Protein AF-A0A3D5ZMF3-F1 (afdb_monomer_lite)

Structure (mmCIF, N/CA/C/O backbone):
data_AF-A0A3D5ZMF3-F1
#
_entry.id   AF-A0A3D5ZMF3-F1
#
loop_
_atom_site.group_PDB
_atom_site.id
_atom_site.type_symbol
_atom_site.label_atom_id
_atom_site.label_alt_id
_atom_site.label_comp_id
_atom_site.label_asym_id
_atom_site.label_entity_id
_atom_site.label_seq_id
_atom_site.pdbx_PDB_ins_code
_atom_site.Cartn_x
_atom_site.Cartn_y
_atom_site.Cartn_z
_atom_site.occupancy
_atom_site.B_iso_or_equiv
_atom_site.auth_seq_id
_atom_site.auth_comp_id
_atom_site.auth_asym_id
_atom_site.auth_atom_id
_atom_site.pdbx_PDB_model_num
ATOM 1 N N . MET A 1 1 ? -15.447 9.129 11.463 1.00 91.69 1 MET A N 1
ATOM 2 C CA . MET A 1 1 ? -14.992 8.569 12.740 1.00 91.69 1 MET A CA 1
ATOM 3 C C . MET A 1 1 ? -13.721 9.268 13.201 1.00 91.69 1 MET A C 1
ATOM 5 O O . MET A 1 1 ? -12.751 9.327 12.450 1.00 91.69 1 MET A O 1
ATOM 9 N N . ASN A 1 2 ? -13.718 9.812 14.420 1.00 95.44 2 ASN A N 1
ATOM 10 C CA . ASN A 1 2 ? -12.500 10.385 15.004 1.00 95.44 2 ASN A CA 1
ATOM 11 C C . ASN A 1 2 ? -11.519 9.280 15.444 1.00 95.44 2 ASN A C 1
ATOM 13 O O . ASN A 1 2 ? -11.872 8.102 15.498 1.00 95.44 2 ASN A O 1
ATOM 17 N N . TYR A 1 3 ? -10.279 9.655 15.761 1.00 97.19 3 TYR A N 1
ATOM 18 C CA . TYR A 1 3 ? -9.237 8.680 16.088 1.00 97.19 3 TYR A CA 1
ATOM 19 C C . TYR A 1 3 ? -9.556 7.823 17.329 1.00 97.19 3 TYR A C 1
ATOM 21 O O . TYR A 1 3 ? -9.365 6.609 17.312 1.00 97.19 3 TYR A O 1
ATOM 29 N N . ASN A 1 4 ? -10.131 8.417 18.377 1.00 96.81 4 ASN A N 1
ATOM 30 C CA . ASN A 1 4 ? -10.480 7.690 19.603 1.00 96.81 4 ASN A CA 1
ATOM 31 C C . ASN A 1 4 ? -11.579 6.642 19.360 1.00 96.81 4 ASN A C 1
ATOM 33 O O . ASN A 1 4 ? -11.532 5.542 19.912 1.00 96.81 4 ASN A O 1
ATOM 37 N N . GLU A 1 5 ? -12.565 6.967 18.522 1.00 97.06 5 GLU A N 1
ATOM 38 C CA . GLU A 1 5 ? -13.602 6.024 18.093 1.00 97.06 5 GLU A CA 1
ATOM 39 C C . GLU A 1 5 ? -13.005 4.860 17.294 1.00 97.06 5 GLU A C 1
ATOM 41 O O . GLU A 1 5 ? -13.377 3.708 17.526 1.00 97.06 5 GLU A O 1
ATOM 46 N N . LEU A 1 6 ? -12.048 5.144 16.401 1.00 97.75 6 LEU A N 1
ATOM 47 C CA . LEU A 1 6 ? -11.345 4.119 15.633 1.00 97.75 6 LEU A CA 1
ATOM 48 C C . LEU A 1 6 ? -10.585 3.155 16.550 1.00 97.75 6 LEU A C 1
ATOM 50 O O . LEU A 1 6 ? -10.750 1.941 16.436 1.00 97.75 6 LEU A O 1
ATOM 54 N N . VAL A 1 7 ? -9.776 3.689 17.466 1.00 97.50 7 VAL A N 1
ATOM 55 C CA . VAL A 1 7 ? -8.989 2.903 18.427 1.00 97.50 7 VAL A CA 1
ATOM 56 C C . VAL A 1 7 ? -9.896 2.017 19.276 1.00 97.50 7 VAL A C 1
ATOM 58 O O . VAL A 1 7 ? -9.630 0.825 19.431 1.00 97.50 7 VAL A O 1
ATOM 61 N N . LYS A 1 8 ? -11.021 2.555 19.762 1.00 97.44 8 LYS A N 1
ATOM 62 C CA . LYS A 1 8 ? -12.010 1.769 20.508 1.00 97.44 8 LYS A CA 1
ATOM 63 C C . LYS A 1 8 ? -12.556 0.605 19.676 1.00 97.44 8 LYS A C 1
ATOM 65 O O . LYS A 1 8 ? -12.593 -0.525 20.159 1.00 97.44 8 LYS A O 1
ATOM 70 N N . LEU A 1 9 ? -12.932 0.859 18.423 1.00 97.12 9 LEU A N 1
ATOM 71 C CA . LEU A 1 9 ? -13.457 -0.171 17.528 1.00 97.12 9 LEU A CA 1
ATOM 72 C C . LEU A 1 9 ? -12.413 -1.254 17.213 1.00 97.12 9 LEU A C 1
ATOM 74 O O . LEU A 1 9 ? -12.750 -2.436 17.132 1.00 97.12 9 LEU A O 1
ATOM 78 N N . LEU A 1 10 ? -11.144 -0.873 17.053 1.00 97.38 10 LEU A N 1
ATOM 79 C CA . LEU A 1 10 ? -10.044 -1.821 16.872 1.00 97.38 10 LEU A CA 1
ATOM 80 C C . LEU A 1 10 ? -9.840 -2.685 18.122 1.00 97.38 10 LEU A C 1
ATOM 82 O O . LEU A 1 10 ? -9.748 -3.906 17.997 1.00 97.38 10 LEU A O 1
ATOM 86 N N . HIS A 1 11 ? -9.863 -2.093 19.318 1.00 96.56 11 HIS A N 1
ATOM 87 C CA . HIS A 1 11 ? -9.777 -2.840 20.575 1.00 96.56 11 HIS A CA 1
ATOM 88 C C . HIS A 1 11 ? -10.914 -3.853 20.742 1.00 96.56 11 HIS A C 1
ATOM 90 O O . HIS A 1 11 ? -10.654 -5.001 21.100 1.00 96.56 11 HIS A O 1
ATOM 96 N N . GLU A 1 12 ? -12.155 -3.480 20.423 1.00 97.25 12 GLU A N 1
ATOM 97 C CA . GLU A 1 12 ? -13.318 -4.384 20.474 1.00 97.25 12 GLU A CA 1
ATOM 98 C C . GLU A 1 12 ? -13.189 -5.590 19.528 1.00 97.25 12 GLU A C 1
ATOM 100 O O . GLU A 1 12 ? -13.840 -6.614 19.729 1.00 97.25 12 GLU A O 1
ATOM 105 N N . ASN A 1 13 ? -12.340 -5.484 18.503 1.00 97.12 13 ASN A N 1
ATOM 106 C CA . ASN A 1 13 ? -12.089 -6.532 17.517 1.00 97.12 13 ASN A CA 1
ATOM 107 C C . ASN A 1 13 ? -10.686 -7.156 17.641 1.00 97.12 13 ASN A C 1
ATOM 109 O O . ASN A 1 13 ? -10.252 -7.872 16.731 1.00 97.12 13 ASN A O 1
ATOM 113 N N . SER A 1 14 ? -9.973 -6.875 18.735 1.00 96.75 14 SER A N 1
ATOM 114 C CA . SER A 1 14 ? -8.626 -7.389 18.980 1.00 96.75 14 SER A CA 1
ATOM 115 C C . SER A 1 14 ? -8.641 -8.827 19.503 1.00 96.75 14 SER A C 1
ATOM 117 O O . SER A 1 14 ? -9.544 -9.251 20.222 1.00 96.75 14 SER A O 1
ATOM 119 N N . ASP A 1 15 ? -7.621 -9.596 19.130 1.00 97.19 15 ASP A N 1
ATOM 120 C CA . ASP A 1 15 ? -7.379 -10.954 19.616 1.00 97.19 15 ASP A CA 1
ATOM 121 C C . ASP A 1 15 ? -5.920 -11.044 20.075 1.00 97.19 15 ASP A C 1
ATOM 123 O O . ASP A 1 15 ? -4.999 -10.914 19.273 1.00 97.19 15 ASP A O 1
ATOM 127 N N . GLU A 1 16 ? -5.697 -11.272 21.370 1.00 96.12 16 GLU A N 1
ATOM 128 C CA . GLU A 1 16 ? -4.362 -11.281 21.982 1.00 96.12 16 GLU A CA 1
ATOM 129 C C . GLU A 1 16 ? -3.457 -12.403 21.438 1.00 96.12 16 GLU A C 1
ATOM 131 O O . GLU A 1 16 ? -2.245 -12.231 21.275 1.00 96.12 16 GLU A O 1
ATOM 136 N N . LYS A 1 17 ? -4.033 -13.570 21.120 1.00 96.44 17 LYS A N 1
ATOM 137 C CA . LYS A 1 17 ? -3.278 -14.687 20.536 1.00 96.44 17 LYS A CA 1
ATOM 138 C C . LYS A 1 17 ? -2.854 -14.339 19.115 1.00 96.44 17 LYS A C 1
ATOM 140 O O . LYS A 1 17 ? -1.712 -14.605 18.739 1.00 96.44 17 LYS A O 1
ATOM 145 N N . TYR A 1 18 ? -3.759 -13.745 18.341 1.00 96.19 18 TYR A N 1
ATOM 146 C CA . TYR A 1 18 ? -3.449 -13.262 17.002 1.00 96.19 18 TYR A CA 1
ATOM 147 C C . TYR A 1 18 ? -2.473 -12.083 17.036 1.00 96.19 18 TYR A C 1
ATOM 149 O O . TYR A 1 18 ? -1.583 -12.043 16.198 1.00 96.19 18 TYR A O 1
ATOM 157 N N . ASN A 1 19 ? -2.566 -11.186 18.022 1.00 95.94 19 ASN A N 1
ATOM 158 C CA . ASN A 1 19 ? -1.623 -10.090 18.228 1.00 95.94 19 ASN A CA 1
ATOM 159 C C . ASN A 1 19 ? -0.190 -10.624 18.341 1.00 95.94 19 ASN A C 1
ATOM 161 O O . ASN A 1 19 ? 0.652 -10.290 17.513 1.00 95.94 19 ASN A O 1
ATOM 165 N N . ARG A 1 20 ? 0.070 -11.544 19.285 1.00 95.88 20 ARG A N 1
ATOM 166 C CA . ARG A 1 20 ? 1.406 -12.147 19.455 1.00 95.88 20 ARG A CA 1
ATOM 167 C C . ARG A 1 20 ? 1.929 -12.799 18.177 1.00 95.88 20 ARG A C 1
ATOM 169 O O . ARG A 1 20 ? 3.098 -12.645 17.839 1.00 95.88 20 ARG A O 1
ATOM 176 N N . PHE A 1 21 ? 1.062 -13.528 17.477 1.00 95.38 21 PHE A N 1
ATOM 177 C CA . PHE A 1 21 ? 1.400 -14.151 16.199 1.00 95.38 21 PHE A CA 1
ATOM 178 C C . PHE A 1 21 ? 1.750 -13.106 15.129 1.00 95.38 21 PHE A C 1
ATOM 180 O O . PHE A 1 21 ? 2.773 -13.227 14.460 1.00 95.38 21 PHE A O 1
ATOM 187 N N . ASN A 1 22 ? 0.929 -12.065 14.992 1.00 94.31 22 ASN A N 1
ATOM 188 C CA . ASN A 1 22 ? 1.103 -11.016 13.997 1.00 94.31 22 ASN A CA 1
ATOM 189 C C . ASN A 1 22 ? 2.356 -10.177 14.278 1.00 94.31 22 ASN A C 1
ATOM 191 O O . ASN A 1 22 ? 3.151 -9.959 13.370 1.00 94.31 22 ASN A O 1
ATOM 195 N N . ALA A 1 23 ? 2.585 -9.781 15.533 1.00 94.62 23 ALA A N 1
ATOM 196 C CA . ALA A 1 23 ? 3.778 -9.050 15.952 1.00 94.62 23 ALA A CA 1
ATOM 197 C C . ALA A 1 23 ? 5.068 -9.812 15.602 1.00 94.62 23 ALA A C 1
ATOM 199 O O . ALA A 1 23 ? 6.006 -9.222 15.069 1.00 94.62 23 ALA A O 1
ATOM 200 N N . ALA A 1 24 ? 5.087 -11.132 15.827 1.00 94.62 24 ALA A N 1
ATOM 201 C CA . ALA A 1 24 ? 6.240 -11.974 15.516 1.00 94.62 24 ALA A CA 1
ATOM 202 C C . ALA A 1 24 ? 6.529 -12.084 14.006 1.00 94.62 24 ALA A C 1
ATOM 204 O O . ALA A 1 24 ? 7.691 -12.147 13.616 1.00 94.62 24 ALA A O 1
ATOM 205 N N . ILE A 1 25 ? 5.496 -12.109 13.154 1.00 93.38 25 ILE A N 1
ATOM 206 C CA . ILE A 1 25 ? 5.662 -12.243 11.694 1.00 93.38 25 ILE A CA 1
ATOM 207 C C . ILE A 1 25 ? 5.956 -10.893 11.040 1.00 93.38 25 ILE A C 1
ATOM 209 O O . ILE A 1 25 ? 6.818 -10.801 10.168 1.00 93.38 25 ILE A O 1
ATOM 213 N N . VAL A 1 26 ? 5.242 -9.837 11.433 1.00 93.69 26 VAL A N 1
ATOM 214 C CA . VAL A 1 26 ? 5.432 -8.508 10.840 1.00 93.69 26 VAL A CA 1
ATOM 215 C C . VAL A 1 26 ? 6.795 -7.938 11.224 1.00 93.69 26 VAL A C 1
ATOM 217 O O . VAL A 1 26 ? 7.427 -7.307 10.379 1.00 93.69 26 VAL A O 1
ATOM 220 N N . ASN A 1 27 ? 7.259 -8.210 12.451 1.00 90.25 27 ASN A N 1
ATOM 221 C CA . ASN A 1 27 ? 8.568 -7.800 12.961 1.00 90.25 27 ASN A CA 1
ATOM 222 C C . ASN A 1 27 ? 8.848 -6.303 12.715 1.00 90.25 27 ASN A C 1
ATOM 224 O O . ASN A 1 27 ? 9.836 -5.925 12.086 1.00 90.25 27 ASN A O 1
ATOM 228 N N . SER A 1 28 ? 7.919 -5.456 13.165 1.00 91.81 28 SER A N 1
ATOM 229 C CA . SER A 1 28 ? 7.975 -3.997 13.042 1.00 91.81 28 SER A CA 1
ATOM 230 C C . SER A 1 28 ? 8.024 -3.346 14.424 1.00 91.81 28 SER A C 1
ATOM 232 O O . SER A 1 28 ? 7.525 -3.906 15.399 1.00 91.81 28 SER A O 1
ATOM 234 N N . SER A 1 29 ? 8.609 -2.150 14.494 1.00 91.81 29 SER A N 1
ATOM 235 C CA . SER A 1 29 ? 8.551 -1.245 15.649 1.00 91.81 29 SER A CA 1
ATOM 236 C C . SER A 1 29 ? 7.135 -0.742 15.941 1.00 91.81 29 SER A C 1
ATOM 238 O O . SER A 1 29 ? 6.842 -0.394 17.083 1.00 91.81 29 SER A O 1
ATOM 240 N N . VAL A 1 30 ? 6.263 -0.712 14.930 1.00 94.50 30 VAL A N 1
ATOM 241 C CA . VAL A 1 30 ? 4.870 -0.281 15.065 1.00 94.50 30 VAL A CA 1
ATOM 242 C C . VAL A 1 30 ? 4.071 -1.371 15.789 1.00 94.50 30 VAL A C 1
ATOM 244 O O . VAL A 1 30 ? 4.004 -2.506 15.299 1.00 94.50 30 VAL A O 1
ATOM 247 N N . PRO A 1 31 ? 3.436 -1.077 16.937 1.00 94.81 31 PRO A N 1
ATOM 248 C CA . PRO A 1 31 ? 2.697 -2.086 17.679 1.00 94.81 31 PRO A CA 1
ATOM 249 C C . PRO A 1 31 ? 1.412 -2.472 16.936 1.00 94.81 31 PRO A C 1
ATOM 251 O O . PRO A 1 31 ? 0.753 -1.654 16.298 1.00 94.81 31 PRO A O 1
ATOM 254 N N . THR A 1 32 ? 1.017 -3.737 17.038 1.00 95.62 32 THR A N 1
ATOM 255 C CA . THR A 1 32 ? -0.257 -4.243 16.502 1.00 95.62 32 THR A CA 1
ATOM 256 C C . THR A 1 32 ? -1.251 -4.449 17.642 1.00 95.62 32 THR A C 1
ATOM 258 O O . THR A 1 32 ? -0.878 -4.835 18.751 1.00 95.62 32 THR A O 1
ATOM 261 N N . MET A 1 33 ? -2.532 -4.192 17.382 1.00 95.62 33 MET A N 1
ATOM 262 C CA . MET A 1 33 ? -3.617 -4.552 18.301 1.00 95.62 33 MET A CA 1
ATOM 263 C C . MET A 1 33 ? -4.049 -6.012 18.141 1.00 95.62 33 MET A C 1
ATOM 265 O O . MET A 1 33 ? -4.665 -6.577 19.040 1.00 95.62 33 MET A O 1
ATOM 269 N N . GLY A 1 34 ? -3.716 -6.647 17.016 1.00 96.31 34 GLY A N 1
ATOM 270 C CA . GLY A 1 34 ? -4.146 -8.001 16.699 1.00 96.31 34 GLY A CA 1
ATOM 271 C C . GLY A 1 34 ? -5.550 -8.042 16.112 1.00 96.31 34 GLY A C 1
ATOM 272 O O . GLY A 1 34 ? -6.333 -8.928 16.456 1.00 96.31 34 GLY A O 1
ATOM 273 N N . VAL A 1 35 ? -5.873 -7.117 15.206 1.00 97.56 35 VAL A N 1
ATOM 274 C CA . VAL A 1 35 ? -7.123 -7.175 14.436 1.00 97.56 35 VAL A CA 1
ATOM 275 C C . VAL A 1 35 ? -6.851 -7.839 13.091 1.00 97.56 35 VAL A C 1
ATOM 277 O O . VAL A 1 35 ? -5.924 -7.487 12.364 1.00 97.56 35 VAL A O 1
ATOM 280 N N . ARG A 1 36 ? -7.673 -8.821 12.719 1.00 96.25 36 ARG A N 1
ATOM 281 C CA . ARG A 1 36 ? -7.497 -9.529 11.443 1.00 96.25 36 ARG A CA 1
ATOM 282 C C . ARG A 1 36 ? -7.822 -8.623 10.257 1.00 96.25 36 ARG A C 1
ATOM 284 O O . ARG A 1 36 ? -8.812 -7.889 10.274 1.00 96.25 36 ARG A O 1
ATOM 291 N N . LEU A 1 37 ? -7.056 -8.766 9.175 1.00 95.31 37 LEU A N 1
ATOM 292 C CA . LEU A 1 37 ? -7.174 -7.941 7.967 1.00 95.31 37 LEU A CA 1
ATOM 293 C C . LEU A 1 37 ? -8.604 -7.830 7.385 1.00 95.31 37 LEU A C 1
ATOM 295 O O . LEU A 1 37 ? -8.972 -6.733 6.968 1.00 95.31 37 LEU A O 1
ATOM 299 N N . PRO A 1 38 ? -9.460 -8.878 7.364 1.00 96.75 38 PRO A N 1
ATOM 300 C CA . PRO A 1 38 ? -10.847 -8.731 6.911 1.00 96.75 38 PRO A CA 1
ATOM 301 C C . PRO A 1 38 ? -11.651 -7.710 7.727 1.00 96.75 38 PRO A C 1
ATOM 303 O O . PRO A 1 38 ? -12.429 -6.943 7.159 1.00 96.75 38 PRO A O 1
ATOM 306 N N . THR A 1 39 ? -11.436 -7.665 9.043 1.00 97.75 39 THR A N 1
ATOM 307 C CA . THR A 1 39 ? -12.072 -6.688 9.932 1.00 97.75 39 THR A CA 1
ATOM 308 C C . THR A 1 39 ? -11.488 -5.298 9.714 1.00 97.75 39 THR A C 1
ATOM 310 O O . THR A 1 39 ? -12.253 -4.352 9.556 1.00 97.75 39 THR A O 1
ATOM 313 N N . VAL A 1 40 ? -10.164 -5.176 9.578 1.00 97.69 40 VAL A N 1
ATOM 314 C CA . VAL A 1 40 ? -9.494 -3.910 9.219 1.00 97.69 40 VAL A CA 1
ATOM 315 C C . VAL A 1 40 ? -10.077 -3.336 7.919 1.00 97.69 40 VAL A C 1
ATOM 317 O O . VAL A 1 40 ? -10.500 -2.184 7.878 1.00 97.69 40 VAL A O 1
ATOM 320 N N . ARG A 1 41 ? -10.226 -4.160 6.871 1.00 97.12 41 ARG A N 1
ATOM 321 C CA . ARG A 1 41 ? -10.864 -3.761 5.602 1.00 97.12 41 ARG A CA 1
ATOM 322 C C . ARG A 1 41 ? -12.332 -3.373 5.769 1.00 97.12 41 ARG A C 1
ATOM 324 O O . ARG A 1 41 ? -12.814 -2.515 5.034 1.00 97.12 41 ARG A O 1
ATOM 331 N N . LYS A 1 42 ? -13.065 -4.016 6.683 1.00 97.62 42 LYS A N 1
ATOM 332 C CA . LYS A 1 42 ? -14.457 -3.657 6.988 1.00 97.62 42 LYS A CA 1
ATOM 333 C C . LYS A 1 42 ? -14.531 -2.277 7.643 1.00 97.62 42 LYS A C 1
ATOM 335 O O . LYS A 1 42 ? -15.362 -1.482 7.222 1.00 97.62 42 LYS A O 1
ATOM 340 N N . ILE A 1 43 ? -13.656 -1.997 8.607 1.00 97.69 43 ILE A N 1
ATOM 341 C CA . ILE A 1 43 ? -13.575 -0.707 9.306 1.00 97.69 43 ILE A CA 1
ATOM 342 C C . ILE A 1 43 ? -13.137 0.404 8.344 1.00 97.69 43 ILE A C 1
ATOM 344 O O . ILE A 1 43 ? -13.751 1.464 8.311 1.00 97.69 43 ILE A O 1
ATOM 348 N N . ALA A 1 44 ? -12.147 0.149 7.484 1.00 97.19 44 ALA A N 1
ATOM 349 C CA . ALA A 1 44 ? -11.673 1.130 6.507 1.00 97.19 44 ALA A CA 1
ATOM 350 C C . ALA A 1 44 ? -12.782 1.641 5.565 1.00 97.19 44 ALA A C 1
ATOM 352 O O . ALA A 1 44 ? -12.732 2.776 5.109 1.00 97.19 44 ALA A O 1
ATOM 353 N N . LYS A 1 45 ? -13.824 0.840 5.294 1.00 96.31 45 LYS A N 1
ATOM 354 C CA . LYS A 1 45 ? -14.966 1.266 4.461 1.00 96.31 45 LYS A CA 1
ATOM 355 C C . LYS A 1 45 ? -15.838 2.346 5.107 1.00 96.31 45 LYS A C 1
ATOM 357 O O . LYS A 1 45 ? -16.597 2.986 4.387 1.00 96.31 45 LYS A O 1
ATOM 362 N N . SER A 1 46 ? -15.781 2.513 6.429 1.00 96.50 46 SER A N 1
ATOM 363 C CA . SER A 1 46 ? -16.520 3.550 7.162 1.00 96.50 46 SER A CA 1
ATOM 364 C C . SER A 1 46 ? -15.678 4.788 7.486 1.00 96.50 46 SER A C 1
ATOM 366 O O . SER A 1 46 ? -16.142 5.642 8.233 1.00 96.50 46 SER A O 1
ATOM 368 N N . VAL A 1 47 ? -14.454 4.874 6.960 1.00 97.75 47 VAL A N 1
ATOM 369 C CA . VAL A 1 47 ? -13.518 5.985 7.177 1.00 97.75 47 VAL A CA 1
ATOM 370 C C . VAL A 1 47 ? -13.431 6.822 5.902 1.00 97.75 47 VAL A C 1
ATOM 372 O O . VAL A 1 47 ? -13.306 6.278 4.802 1.00 97.75 47 VAL A O 1
ATOM 375 N N . THR A 1 48 ? -13.509 8.146 6.033 1.00 97.56 48 THR A N 1
ATOM 376 C CA . THR A 1 48 ? -13.317 9.066 4.899 1.00 97.56 48 THR A CA 1
ATOM 377 C C . THR A 1 48 ? -11.831 9.341 4.645 1.00 97.56 48 THR A C 1
ATOM 379 O O . THR A 1 48 ? -10.981 9.072 5.490 1.00 97.56 48 THR A O 1
ATOM 382 N N . VAL A 1 49 ? -11.492 9.898 3.477 1.00 97.44 49 VAL A N 1
ATOM 383 C CA . VAL A 1 49 ? -10.102 10.288 3.172 1.00 97.44 49 VAL A CA 1
ATOM 384 C C . VAL A 1 49 ? -9.586 11.325 4.174 1.00 97.44 49 VAL A C 1
ATOM 386 O O . VAL A 1 49 ? -8.487 11.158 4.691 1.00 97.44 49 VAL A O 1
ATOM 389 N N . ASP A 1 50 ? -10.388 12.340 4.502 1.00 97.25 50 ASP A N 1
ATOM 390 C CA . ASP A 1 50 ? -9.997 13.393 5.451 1.00 97.25 50 ASP A CA 1
ATOM 391 C C . ASP A 1 50 ? -9.757 12.838 6.858 1.00 97.25 50 ASP A C 1
ATOM 393 O O . ASP A 1 50 ? -8.798 13.212 7.529 1.00 97.25 50 ASP A O 1
ATOM 397 N N . GLU A 1 51 ? -10.596 11.894 7.290 1.00 97.81 51 GLU A N 1
ATOM 398 C CA . GLU A 1 51 ? -10.421 11.205 8.568 1.00 97.81 51 GLU A CA 1
ATOM 399 C C . GLU A 1 51 ? -9.140 10.375 8.573 1.00 97.81 51 GLU A C 1
ATOM 401 O O . GLU A 1 51 ? -8.335 10.513 9.491 1.00 97.81 51 GLU A O 1
ATOM 406 N N . ALA A 1 52 ? -8.902 9.584 7.524 1.00 97.62 52 ALA A N 1
ATOM 407 C CA . ALA A 1 52 ? -7.681 8.797 7.388 1.00 97.62 52 ALA A CA 1
ATOM 408 C C . ALA A 1 52 ? -6.417 9.670 7.425 1.00 97.62 52 ALA A C 1
ATOM 410 O O . ALA A 1 52 ? -5.445 9.312 8.081 1.00 97.62 52 ALA A O 1
ATOM 411 N N . LEU A 1 53 ? -6.435 10.833 6.768 1.00 97.06 53 LEU A N 1
ATOM 412 C CA . LEU A 1 53 ? -5.309 11.774 6.764 1.00 97.06 53 LEU A CA 1
ATOM 413 C C . LEU A 1 53 ? -5.078 12.459 8.119 1.00 97.06 53 LEU A C 1
ATOM 415 O O . LEU A 1 53 ? -3.998 13.002 8.341 1.00 97.06 53 LEU A O 1
ATOM 419 N N . SER A 1 54 ? -6.075 12.450 9.007 1.00 97.19 54 SER A N 1
ATOM 420 C CA . SER A 1 54 ? -5.967 13.004 10.362 1.00 97.19 54 SER A CA 1
ATOM 421 C C . SER A 1 54 ? -5.396 12.020 11.386 1.00 97.19 54 SER A C 1
ATOM 423 O O . SER A 1 54 ? -5.034 12.435 12.487 1.00 97.19 54 SER A O 1
ATOM 425 N N . TYR A 1 55 ? -5.339 10.726 11.058 1.00 97.75 55 TYR A N 1
ATOM 426 C CA . TYR A 1 55 ? -4.864 9.707 11.986 1.00 97.75 55 TYR A CA 1
ATOM 427 C C . TYR A 1 55 ? -3.337 9.741 12.121 1.00 97.75 55 TYR A C 1
ATOM 429 O O . TYR A 1 55 ? -2.635 9.965 11.131 1.00 97.75 55 TYR A O 1
ATOM 437 N N . PRO A 1 56 ? -2.807 9.517 13.335 1.00 96.50 56 PRO A N 1
ATOM 438 C CA . PRO A 1 56 ? -1.373 9.451 13.547 1.00 96.50 56 PRO A CA 1
ATOM 439 C C . PRO A 1 56 ? -0.794 8.215 12.854 1.00 96.50 56 PRO A C 1
ATOM 441 O O . PRO A 1 56 ? -1.376 7.129 12.888 1.00 96.50 56 PRO A O 1
ATOM 444 N N . VAL A 1 57 ? 0.366 8.397 12.230 1.00 94.75 57 VAL A N 1
ATOM 445 C CA . VAL A 1 57 ? 1.139 7.301 11.639 1.00 94.75 57 VAL A CA 1
ATOM 446 C C . VAL A 1 57 ? 1.926 6.577 12.725 1.00 94.75 57 VAL A C 1
ATOM 448 O O . VAL A 1 57 ? 2.324 7.195 13.713 1.00 94.75 57 VAL A O 1
ATOM 451 N N . HIS A 1 58 ? 2.164 5.280 12.539 1.00 95.94 58 HIS A N 1
ATOM 452 C CA . HIS A 1 58 ? 3.035 4.449 13.386 1.00 95.94 58 HIS A CA 1
ATOM 453 C C . HIS A 1 58 ? 2.579 4.238 14.832 1.00 95.94 58 HIS A C 1
ATOM 455 O O . HIS A 1 58 ? 3.292 3.605 15.610 1.00 95.94 58 HIS A O 1
ATOM 461 N N . GLU A 1 59 ? 1.388 4.704 15.209 1.00 95.19 59 GLU A N 1
ATOM 462 C CA . GLU A 1 59 ? 0.827 4.385 16.524 1.00 95.19 59 GLU A CA 1
ATOM 463 C C . GLU A 1 59 ? 0.323 2.948 16.584 1.00 95.19 59 GLU A C 1
ATOM 465 O O . GLU A 1 59 ? 0.554 2.266 17.577 1.00 95.19 59 GLU A O 1
ATOM 470 N N . HIS A 1 60 ? -0.331 2.475 15.521 1.00 96.38 60 HIS A N 1
ATOM 471 C CA . HIS A 1 60 ? -0.812 1.103 15.423 1.00 96.38 60 HIS A CA 1
ATOM 472 C C . HIS A 1 60 ? -0.769 0.594 13.986 1.00 96.38 60 HIS A C 1
ATOM 474 O O . HIS A 1 60 ? -1.217 1.272 13.060 1.00 96.38 60 HIS A O 1
ATOM 480 N N . LEU A 1 61 ? -0.330 -0.653 13.810 1.00 96.69 61 LEU A N 1
ATOM 481 C CA . LEU A 1 61 ? -0.209 -1.294 12.499 1.00 96.69 61 LEU A CA 1
ATOM 482 C C . LEU A 1 61 ? -1.545 -1.288 11.740 1.00 96.69 61 LEU A C 1
ATOM 484 O O . LEU A 1 61 ? -1.601 -1.068 10.532 1.00 96.69 61 LEU A O 1
ATOM 488 N N . GLU A 1 62 ? -2.639 -1.531 12.460 1.00 97.75 62 GLU A N 1
ATOM 489 C CA . GLU A 1 62 ? -3.994 -1.516 11.925 1.00 97.75 62 GLU A CA 1
ATOM 490 C C . GLU A 1 62 ? -4.427 -0.126 11.439 1.00 97.75 62 GLU A C 1
ATOM 492 O O . GLU A 1 62 ? -5.168 -0.041 10.461 1.00 97.75 62 GLU A O 1
ATOM 497 N N . VAL A 1 63 ? -3.974 0.947 12.094 1.00 97.75 63 VAL A N 1
ATOM 498 C CA . VAL A 1 63 ? -4.288 2.330 11.704 1.00 97.75 63 VAL A CA 1
ATOM 499 C C . VAL A 1 63 ? -3.562 2.665 10.407 1.00 97.75 63 VAL A C 1
ATOM 501 O O . VAL A 1 63 ? -4.217 3.062 9.444 1.00 97.75 63 VAL A O 1
ATOM 504 N N . ASP A 1 64 ? -2.258 2.385 10.324 1.00 97.69 64 ASP A N 1
ATOM 505 C CA . ASP A 1 64 ? -1.469 2.568 9.098 1.00 97.69 64 ASP A CA 1
ATOM 506 C C . ASP A 1 64 ? -2.066 1.774 7.923 1.00 97.69 64 ASP A C 1
ATOM 508 O O . ASP A 1 64 ? -2.198 2.277 6.801 1.00 97.69 64 ASP A O 1
ATOM 512 N N . ALA A 1 65 ? -2.497 0.534 8.185 1.00 97.69 65 ALA A N 1
ATOM 513 C CA . ALA A 1 65 ? -3.183 -0.288 7.197 1.00 97.69 65 ALA A CA 1
ATOM 514 C C . ALA A 1 65 ? -4.519 0.335 6.757 1.00 97.69 65 ALA A C 1
ATOM 516 O O . ALA A 1 65 ? -4.806 0.360 5.562 1.00 97.69 65 ALA A O 1
ATOM 517 N N . ILE A 1 66 ? -5.331 0.864 7.680 1.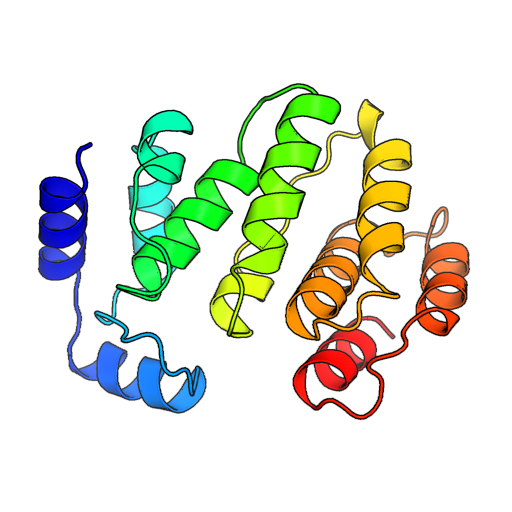00 98.06 66 ILE A N 1
ATOM 518 C CA . ILE A 1 66 ? -6.594 1.546 7.351 1.00 98.06 66 ILE A CA 1
ATOM 519 C C . ILE A 1 66 ? -6.344 2.766 6.473 1.00 98.06 66 ILE A C 1
ATOM 521 O O . ILE A 1 66 ? -7.020 2.900 5.453 1.00 98.06 66 ILE A O 1
ATOM 525 N N . VAL A 1 67 ? -5.371 3.612 6.825 1.00 98.00 67 VAL A N 1
ATOM 526 C CA . VAL A 1 67 ? -5.012 4.791 6.026 1.00 98.00 67 VAL A CA 1
ATOM 527 C C . VAL A 1 67 ? -4.671 4.365 4.601 1.00 98.00 67 VAL A C 1
ATOM 529 O O . VAL A 1 67 ? -5.282 4.849 3.647 1.00 98.00 67 VAL A O 1
ATOM 532 N N . GLY A 1 68 ? -3.790 3.377 4.442 1.00 97.50 68 GLY A N 1
ATOM 533 C CA . GLY A 1 68 ? -3.436 2.857 3.125 1.00 97.50 68 GLY A CA 1
ATOM 534 C C . GLY A 1 68 ? -4.622 2.283 2.346 1.00 97.50 68 GLY A C 1
ATOM 535 O O . GLY A 1 68 ? -4.743 2.550 1.147 1.00 97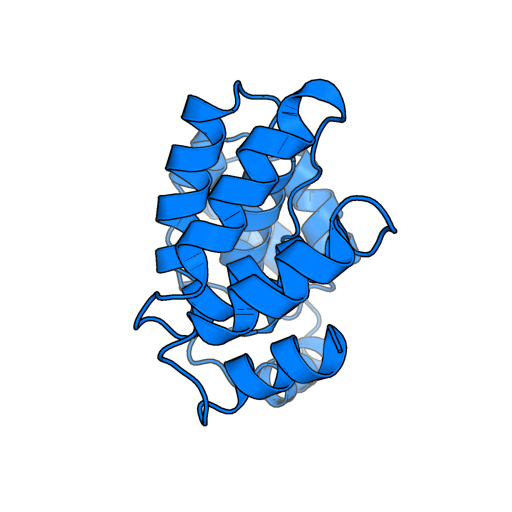.50 68 GLY A O 1
ATOM 536 N N . ILE A 1 69 ? -5.538 1.555 2.999 1.00 97.50 69 ILE A N 1
ATOM 537 C CA . ILE A 1 69 ? -6.722 0.967 2.349 1.00 97.50 69 ILE A CA 1
ATOM 538 C C . ILE A 1 69 ? -7.648 2.081 1.853 1.00 97.50 69 ILE A C 1
ATOM 540 O O . ILE A 1 69 ? -8.145 2.017 0.722 1.00 97.50 69 ILE A O 1
ATOM 544 N N . VAL A 1 70 ? -7.886 3.100 2.683 1.00 97.62 70 VAL A N 1
ATOM 545 C CA . VAL A 1 70 ? -8.734 4.249 2.345 1.00 97.62 70 VAL A CA 1
ATOM 546 C C . VAL A 1 70 ? -8.144 4.995 1.152 1.00 97.62 70 VAL A C 1
ATOM 548 O O . VAL A 1 70 ? -8.830 5.166 0.143 1.00 97.62 70 VAL A O 1
ATOM 551 N N . LEU A 1 71 ? -6.857 5.349 1.198 1.00 97.56 71 LEU A N 1
ATOM 552 C CA . LEU A 1 71 ? -6.195 6.078 0.112 1.00 97.56 71 LEU A CA 1
ATOM 553 C 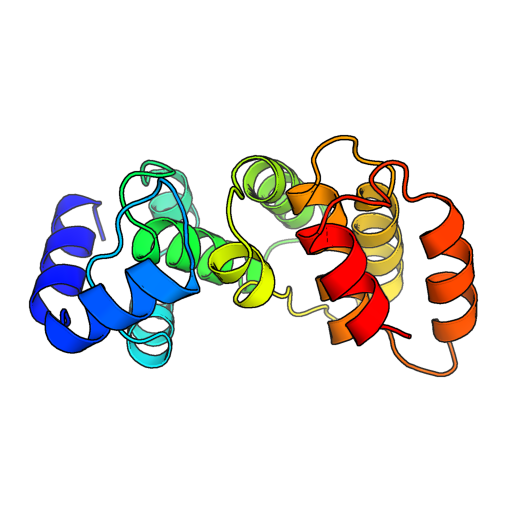C . LEU A 1 71 ? -6.140 5.260 -1.186 1.00 97.56 71 LEU A C 1
ATOM 555 O O . LEU A 1 71 ? -6.465 5.767 -2.259 1.00 97.56 71 LEU A O 1
ATOM 559 N N . SER A 1 72 ? -5.820 3.968 -1.103 1.00 95.62 72 SER A N 1
ATOM 560 C CA . SER A 1 72 ? -5.735 3.071 -2.267 1.00 95.62 72 SER A CA 1
ATOM 561 C C . SER A 1 72 ? -7.091 2.840 -2.941 1.00 95.62 72 SER A C 1
ATOM 563 O O . SER A 1 72 ? -7.159 2.639 -4.160 1.00 95.62 72 SER A O 1
ATOM 565 N N . SER A 1 73 ? -8.187 2.910 -2.179 1.00 94.75 73 SER A N 1
ATOM 566 C CA . SER A 1 73 ? -9.559 2.726 -2.673 1.00 94.75 73 SER A CA 1
ATOM 567 C C . SER A 1 73 ? -10.309 4.030 -2.970 1.00 94.75 73 SER A C 1
ATOM 569 O O . SER A 1 73 ? -11.385 3.977 -3.573 1.00 94.75 73 SER A O 1
ATOM 571 N N . ALA A 1 74 ? -9.730 5.187 -2.630 1.00 94.88 74 ALA A N 1
ATOM 572 C CA . ALA A 1 74 ? -10.318 6.497 -2.876 1.00 94.88 74 ALA A CA 1
ATOM 573 C C . ALA A 1 74 ? -10.635 6.706 -4.366 1.00 94.88 74 ALA A C 1
ATOM 575 O O . ALA A 1 74 ? -9.845 6.348 -5.250 1.00 94.88 74 ALA A O 1
ATOM 576 N N . LYS A 1 75 ? -11.806 7.291 -4.638 1.00 93.56 75 LYS A N 1
ATOM 577 C CA . LYS A 1 75 ? -12.264 7.675 -5.980 1.00 93.56 75 LYS A CA 1
ATOM 578 C C . LYS A 1 75 ? -11.967 9.156 -6.203 1.00 93.56 75 LYS A C 1
ATOM 580 O O . LYS A 1 75 ? -12.869 9.983 -6.133 1.00 93.56 75 LYS A O 1
ATOM 585 N N . LEU A 1 76 ? -10.695 9.462 -6.412 1.00 94.31 76 LEU A N 1
ATOM 586 C CA . LEU A 1 76 ? -10.187 10.806 -6.678 1.00 94.31 76 LEU A CA 1
ATOM 587 C C . LEU A 1 76 ? -9.512 10.824 -8.056 1.00 94.31 76 LEU A C 1
ATOM 589 O O . LEU A 1 76 ? -9.084 9.756 -8.509 1.00 94.31 76 LEU A O 1
ATOM 593 N N . PRO A 1 77 ? -9.395 11.993 -8.710 1.00 95.12 77 PRO A N 1
ATOM 594 C CA . PRO A 1 77 ? -8.574 12.135 -9.908 1.00 95.12 77 PRO A CA 1
ATOM 595 C C . PRO A 1 77 ? -7.142 11.645 -9.670 1.00 95.12 77 PRO A C 1
ATOM 597 O O . PRO A 1 77 ? -6.617 11.776 -8.558 1.00 95.12 77 PRO A O 1
ATOM 600 N N . PHE A 1 78 ? -6.497 11.123 -10.718 1.00 96.06 78 PHE A N 1
ATOM 601 C CA . PHE A 1 78 ? -5.129 10.604 -10.642 1.00 96.06 78 PHE A CA 1
ATOM 602 C C . PHE A 1 78 ? -4.157 11.543 -9.909 1.00 96.06 78 PHE A C 1
ATOM 604 O O . PHE A 1 78 ? -3.446 11.080 -9.023 1.00 96.06 78 PHE A O 1
ATOM 611 N N . GLU A 1 79 ? -4.142 12.840 -10.232 1.00 96.38 79 GLU A N 1
ATOM 612 C CA . GLU A 1 79 ? -3.193 13.805 -9.649 1.00 96.38 79 GLU A CA 1
ATOM 613 C C . GLU A 1 79 ? -3.370 13.975 -8.134 1.00 96.38 79 GLU A C 1
ATOM 615 O O . GLU A 1 79 ? -2.403 13.965 -7.374 1.00 96.38 79 GLU A O 1
ATOM 620 N N . GLU A 1 80 ? -4.615 14.065 -7.665 1.00 96.56 80 GLU A N 1
ATOM 621 C CA . GLU A 1 80 ? -4.909 14.178 -6.235 1.00 96.56 80 GLU A CA 1
ATOM 622 C C . GLU A 1 80 ? -4.547 12.881 -5.506 1.00 96.56 80 GLU A C 1
ATOM 624 O O . GLU A 1 80 ? -3.884 12.891 -4.466 1.00 96.56 80 GLU A O 1
ATOM 629 N N . LYS A 1 81 ? -4.934 11.738 -6.079 1.00 97.19 81 LYS A N 1
ATOM 630 C CA . LYS A 1 81 ? -4.690 10.430 -5.472 1.00 97.19 81 LYS A CA 1
ATOM 631 C C . LYS A 1 81 ? -3.208 10.072 -5.447 1.00 97.19 81 LYS A C 1
ATOM 633 O O . LYS A 1 81 ? -2.732 9.555 -4.441 1.00 97.19 81 LYS A O 1
ATOM 638 N N . SER A 1 82 ? -2.471 10.328 -6.524 1.00 97.44 82 SER A N 1
ATOM 639 C CA . SER A 1 82 ? -1.039 10.030 -6.615 1.00 97.44 82 SER A CA 1
ATOM 640 C C . SER A 1 82 ? -0.229 10.870 -5.623 1.00 97.44 82 SER A C 1
ATOM 642 O O . SER A 1 82 ? 0.684 10.340 -4.987 1.00 97.44 82 SER A O 1
ATOM 644 N N . ALA A 1 83 ? -0.613 12.129 -5.386 1.00 97.94 83 ALA A N 1
ATOM 645 C CA . ALA A 1 83 ? -0.002 12.972 -4.362 1.00 97.94 83 ALA A CA 1
ATOM 646 C C . ALA A 1 83 ? -0.212 12.412 -2.943 1.00 97.94 83 ALA A C 1
ATOM 648 O O . ALA A 1 83 ? 0.730 12.366 -2.148 1.00 97.94 83 ALA A O 1
ATOM 649 N N . LEU A 1 84 ? -1.423 11.937 -2.629 1.00 98.12 84 LEU A N 1
ATOM 650 C CA . LEU A 1 84 ? -1.718 11.284 -1.348 1.00 98.12 84 LEU A CA 1
ATOM 651 C C . LEU A 1 84 ? -0.944 9.970 -1.190 1.00 98.12 84 LEU A C 1
ATOM 653 O O . LEU A 1 84 ? -0.326 9.739 -0.152 1.00 98.12 84 LEU A O 1
ATOM 657 N N . LEU A 1 85 ? -0.921 9.136 -2.232 1.00 98.00 85 LEU A N 1
ATOM 658 C CA . LEU A 1 85 ? -0.196 7.865 -2.232 1.00 98.00 85 LEU A CA 1
ATOM 659 C C . LEU A 1 85 ? 1.320 8.056 -2.129 1.00 98.00 85 LEU A C 1
ATOM 661 O O . LEU A 1 85 ? 1.981 7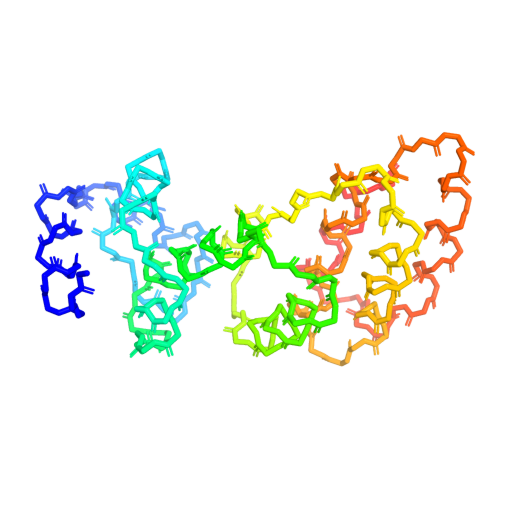.249 -1.488 1.00 98.00 85 LEU A O 1
ATOM 665 N N . THR A 1 86 ? 1.872 9.123 -2.710 1.00 98.00 86 THR A N 1
ATOM 666 C CA . THR A 1 86 ? 3.300 9.458 -2.578 1.00 98.00 86 THR A CA 1
ATOM 667 C C . THR A 1 86 ? 3.657 9.731 -1.123 1.00 98.00 86 THR A C 1
ATOM 669 O O . THR A 1 86 ? 4.628 9.175 -0.615 1.00 98.00 86 THR A O 1
ATOM 672 N N . LYS A 1 87 ? 2.847 10.549 -0.437 1.00 97.88 87 LYS A N 1
ATOM 673 C CA . LYS A 1 87 ? 3.037 10.845 0.988 1.00 97.88 87 LYS A CA 1
ATOM 674 C C . LYS A 1 87 ? 2.885 9.584 1.833 1.00 97.88 87 LYS A C 1
ATOM 676 O O . LYS A 1 87 ? 3.742 9.311 2.658 1.00 97.88 87 LYS A O 1
ATOM 681 N N . PHE A 1 88 ? 1.846 8.791 1.579 1.00 97.94 88 PHE A N 1
ATOM 682 C CA . PHE A 1 88 ? 1.625 7.524 2.275 1.00 97.94 88 PHE A CA 1
ATOM 683 C C . PHE A 1 88 ? 2.774 6.528 2.071 1.00 97.94 88 PHE A C 1
ATOM 685 O O . PHE A 1 88 ? 3.229 5.919 3.028 1.00 97.94 88 PHE A O 1
ATOM 692 N N . ALA A 1 89 ? 3.305 6.385 0.854 1.00 97.81 89 ALA A N 1
ATOM 693 C CA . ALA A 1 89 ? 4.402 5.454 0.590 1.00 97.81 89 ALA A CA 1
ATOM 694 C C . ALA A 1 89 ? 5.647 5.766 1.439 1.00 97.81 89 ALA A C 1
ATOM 696 O O . ALA A 1 89 ? 6.358 4.853 1.856 1.00 97.81 89 ALA A O 1
ATOM 697 N N . GLN A 1 90 ? 5.893 7.049 1.727 1.00 97.31 90 GLN A N 1
ATOM 698 C CA . GLN A 1 90 ? 6.999 7.500 2.574 1.00 97.31 90 GLN A CA 1
ATOM 699 C C . GLN A 1 90 ? 6.794 7.183 4.063 1.00 97.31 90 GLN A C 1
ATOM 701 O O . GLN A 1 90 ? 7.769 7.191 4.807 1.00 97.31 90 GLN A O 1
ATOM 706 N N . THR A 1 91 ? 5.569 6.879 4.504 1.00 96.81 91 THR A N 1
ATOM 707 C CA . THR A 1 91 ? 5.282 6.497 5.896 1.00 96.81 91 THR A CA 1
ATOM 708 C C . THR A 1 91 ? 5.337 4.985 6.113 1.00 96.81 91 THR A C 1
ATOM 710 O O . THR A 1 91 ? 5.134 4.526 7.229 1.00 96.81 91 THR A O 1
ATOM 713 N N . ILE A 1 92 ? 5.571 4.167 5.086 1.00 96.50 92 ILE A N 1
ATOM 714 C CA . ILE A 1 92 ? 5.563 2.707 5.245 1.00 96.50 92 ILE A CA 1
ATOM 715 C C . ILE A 1 92 ? 6.891 2.234 5.852 1.00 96.50 92 ILE A C 1
ATOM 717 O O . ILE A 1 92 ? 7.954 2.451 5.276 1.00 96.50 92 ILE A O 1
ATOM 721 N N . GLU A 1 93 ? 6.819 1.510 6.972 1.00 92.81 93 GLU A N 1
ATOM 722 C CA . GLU A 1 93 ? 7.994 0.947 7.668 1.00 92.81 93 GLU A CA 1
ATOM 723 C C . GLU A 1 93 ? 7.996 -0.587 7.744 1.00 92.81 93 GLU A C 1
ATOM 725 O O . GLU A 1 93 ? 8.888 -1.195 8.336 1.00 92.81 93 GLU A O 1
ATOM 730 N N . ASN A 1 94 ? 6.985 -1.247 7.175 1.00 94.88 94 ASN A N 1
ATOM 731 C CA . ASN A 1 94 ? 6.866 -2.699 7.222 1.00 94.88 94 ASN A CA 1
ATOM 732 C C . ASN A 1 94 ? 6.177 -3.268 5.978 1.00 94.88 94 ASN A C 1
ATOM 734 O O . ASN A 1 94 ? 5.412 -2.598 5.280 1.00 94.88 94 ASN A O 1
ATOM 738 N N . TRP A 1 95 ? 6.445 -4.545 5.707 1.00 95.88 95 TRP A N 1
ATOM 739 C CA . TRP A 1 95 ? 5.920 -5.242 4.534 1.00 95.88 95 TRP A CA 1
ATOM 740 C C . TRP A 1 95 ? 4.399 -5.451 4.608 1.00 95.88 95 TRP A C 1
ATOM 742 O O . TRP A 1 95 ? 3.736 -5.426 3.580 1.00 95.88 95 TRP A O 1
ATOM 752 N N . SER A 1 96 ? 3.827 -5.598 5.807 1.00 95.50 96 SER A N 1
ATOM 753 C CA . SER A 1 96 ? 2.395 -5.878 5.986 1.00 95.50 96 SER A CA 1
ATOM 754 C C . SER A 1 96 ? 1.516 -4.711 5.524 1.00 95.50 96 SER A C 1
ATOM 756 O O . SER A 1 96 ? 0.589 -4.899 4.731 1.00 95.50 96 SER A O 1
ATOM 758 N N . VAL A 1 97 ? 1.850 -3.484 5.942 1.00 96.06 97 VAL A N 1
ATOM 759 C CA . VAL A 1 97 ? 1.184 -2.256 5.480 1.00 96.06 97 VAL A CA 1
ATOM 760 C C . VAL A 1 97 ? 1.438 -2.034 3.990 1.00 96.06 97 VAL A C 1
ATOM 762 O O . VAL A 1 97 ? 0.524 -1.635 3.277 1.00 96.06 97 VAL A O 1
ATOM 765 N N . CYS A 1 98 ? 2.638 -2.332 3.491 1.00 94.81 98 CYS A N 1
ATOM 766 C CA . CYS A 1 98 ? 2.939 -2.232 2.062 1.00 94.81 98 CYS A CA 1
ATOM 767 C C . CYS A 1 98 ? 2.007 -3.117 1.216 1.00 94.81 98 CYS A C 1
ATOM 769 O O . CYS A 1 98 ? 1.289 -2.640 0.334 1.00 94.81 98 CYS A O 1
ATOM 771 N N . ASP A 1 99 ? 1.974 -4.409 1.534 1.00 94.25 99 ASP A N 1
ATOM 772 C CA . ASP A 1 99 ? 1.398 -5.434 0.670 1.00 94.25 99 ASP A CA 1
ATOM 773 C C . ASP A 1 99 ? -0.137 -5.451 0.712 1.00 94.25 99 ASP A C 1
ATOM 775 O O . ASP A 1 99 ? -0.797 -5.831 -0.258 1.00 94.25 99 ASP A O 1
ATOM 779 N N . CYS A 1 100 ? -0.744 -5.019 1.823 1.00 91.62 100 CYS A N 1
ATOM 780 C CA . CYS A 1 100 ? -2.202 -4.984 1.942 1.00 91.62 100 CYS A CA 1
ATOM 781 C C . CYS A 1 100 ? -2.867 -3.810 1.194 1.00 91.62 100 CYS A C 1
ATOM 783 O O . CYS A 1 100 ? -4.101 -3.823 1.041 1.00 91.62 100 CYS A O 1
ATOM 785 N N . ASN A 1 101 ? -2.061 -2.860 0.698 1.00 93.25 101 ASN A N 1
ATOM 786 C CA . ASN A 1 101 ? -2.465 -1.553 0.172 1.00 93.25 101 ASN A CA 1
ATOM 787 C C . ASN A 1 101 ? -2.166 -1.365 -1.320 1.00 93.25 101 ASN A C 1
ATOM 789 O O . ASN A 1 101 ? -1.719 -0.304 -1.759 1.00 93.25 101 ASN A O 1
ATOM 793 N N . THR A 1 102 ? -2.443 -2.389 -2.125 1.00 93.88 102 THR A N 1
ATOM 794 C CA . THR A 1 102 ? -2.394 -2.268 -3.584 1.00 93.88 102 THR A CA 1
ATOM 795 C C . THR A 1 102 ? -3.508 -1.360 -4.102 1.00 93.88 102 THR A C 1
ATOM 797 O O . THR A 1 102 ? -4.674 -1.438 -3.702 1.00 93.88 102 THR A O 1
ATOM 800 N N . VAL A 1 103 ? -3.142 -0.467 -5.015 1.00 95.19 103 VAL A N 1
ATOM 801 C CA . VAL A 1 103 ? -4.050 0.511 -5.603 1.00 95.19 103 VAL A CA 1
ATOM 802 C C . VAL A 1 103 ? -4.862 -0.159 -6.696 1.00 95.19 103 VAL A C 1
ATOM 804 O O . VAL A 1 103 ? -4.321 -0.783 -7.608 1.00 95.19 103 VAL A O 1
ATOM 807 N N . LYS A 1 104 ? -6.182 0.028 -6.647 1.00 88.50 104 LYS A N 1
ATOM 808 C CA . LYS A 1 104 ? -7.052 -0.368 -7.752 1.00 88.50 104 LYS A CA 1
ATOM 809 C C . LYS A 1 104 ? -6.928 0.650 -8.882 1.00 88.50 104 LYS A C 1
ATOM 811 O O . LYS A 1 104 ? -7.424 1.769 -8.753 1.00 88.50 104 LYS A O 1
ATOM 816 N N . VAL A 1 105 ? -6.308 0.240 -9.984 1.00 92.62 105 VAL A N 1
ATOM 817 C CA . VAL A 1 105 ? -6.058 1.098 -11.146 1.00 92.62 105 VAL A CA 1
ATOM 818 C C . VAL A 1 105 ? -7.243 1.074 -12.127 1.00 92.62 105 VAL A C 1
ATOM 820 O O . VAL A 1 105 ? -7.600 0.004 -12.634 1.00 92.62 105 VAL A O 1
ATOM 823 N N . PRO A 1 106 ? -7.865 2.225 -12.449 1.00 91.81 106 PRO A N 1
ATOM 824 C CA . PRO A 1 106 ? -8.863 2.313 -13.513 1.00 91.81 106 PRO A CA 1
ATOM 825 C C . PRO A 1 106 ? -8.241 2.073 -14.893 1.00 91.81 106 PRO A C 1
ATOM 827 O O . PRO A 1 106 ? -7.153 2.565 -15.180 1.00 91.81 106 PRO A O 1
ATOM 830 N N . LYS A 1 107 ? -8.960 1.386 -15.794 1.00 91.00 107 LYS A N 1
ATOM 831 C CA . LYS A 1 107 ? -8.470 1.095 -17.159 1.00 91.00 107 LYS A CA 1
ATOM 832 C C . LYS A 1 107 ? -7.991 2.345 -17.909 1.00 91.00 107 LYS A C 1
ATOM 834 O O . LYS A 1 107 ? -6.962 2.284 -18.568 1.00 91.00 107 LYS A O 1
ATOM 839 N N . ALA A 1 108 ? -8.712 3.459 -17.775 1.00 93.56 108 ALA A N 1
ATOM 840 C CA . ALA A 1 108 ? -8.393 4.721 -18.444 1.00 93.56 108 ALA A CA 1
ATOM 841 C C . ALA A 1 108 ? -7.090 5.377 -17.943 1.00 93.56 108 ALA A C 1
ATOM 843 O O . ALA A 1 108 ? -6.453 6.105 -18.694 1.00 93.56 108 ALA A O 1
ATOM 844 N N . GLU A 1 109 ? -6.673 5.088 -16.707 1.00 94.75 109 GLU A N 1
ATOM 845 C CA . GLU A 1 109 ? -5.513 5.712 -16.053 1.00 94.75 109 GLU A CA 1
ATOM 846 C C . GLU A 1 109 ? -4.319 4.747 -15.939 1.00 94.75 109 GLU A C 1
ATOM 848 O O . GLU A 1 109 ? -3.295 5.089 -15.347 1.00 94.75 109 GLU A O 1
ATOM 853 N N . ARG A 1 110 ? -4.412 3.537 -16.516 1.00 95.31 110 ARG A N 1
ATOM 854 C CA . ARG A 1 110 ? -3.361 2.502 -16.442 1.00 95.31 110 ARG A CA 1
ATOM 855 C C . ARG A 1 110 ? -1.987 3.029 -16.831 1.00 95.31 110 ARG A C 1
ATOM 857 O O . ARG A 1 110 ? -1.021 2.831 -16.108 1.00 95.31 110 ARG A O 1
ATOM 864 N N . LYS A 1 111 ? -1.884 3.778 -17.928 1.00 97.06 111 LYS A N 1
ATOM 865 C CA . LYS A 1 111 ? -0.593 4.332 -18.355 1.00 97.06 111 LYS A CA 1
ATOM 866 C C . LYS A 1 111 ? -0.006 5.315 -17.331 1.00 97.06 111 LYS A C 1
ATOM 868 O O . LYS A 1 111 ? 1.201 5.296 -17.109 1.00 97.06 111 LYS A O 1
ATOM 873 N N . GLN A 1 112 ? -0.836 6.151 -16.702 1.00 97.56 112 GLN A N 1
ATOM 874 C CA . GLN A 1 112 ? -0.391 7.119 -15.691 1.00 97.56 112 GLN A CA 1
ATOM 875 C C . GLN A 1 112 ? 0.082 6.404 -14.424 1.00 97.56 112 GLN A C 1
ATOM 877 O O . GLN A 1 112 ? 1.188 6.652 -13.947 1.00 97.56 112 GLN A O 1
ATOM 882 N N . TYR A 1 113 ? -0.712 5.449 -13.933 1.00 98.06 113 TYR A N 1
ATOM 883 C CA . TYR A 1 113 ? -0.351 4.654 -12.763 1.00 98.06 113 TYR A CA 1
ATOM 884 C C . TYR A 1 113 ? 0.877 3.774 -12.997 1.00 98.06 113 TYR A C 1
ATOM 886 O O . TYR A 1 113 ? 1.681 3.608 -12.086 1.00 98.06 113 TYR A O 1
ATOM 894 N N . PHE A 1 114 ? 1.075 3.256 -14.208 1.00 98.38 114 PHE A N 1
ATOM 895 C CA . PHE A 1 114 ? 2.288 2.522 -14.553 1.00 98.38 114 PHE A CA 1
ATOM 896 C C . PHE A 1 114 ? 3.541 3.390 -14.383 1.00 98.38 114 PHE A C 1
ATOM 898 O O . PHE A 1 114 ? 4.484 2.984 -13.707 1.00 98.38 114 PHE A O 1
ATOM 905 N N . GLN A 1 115 ? 3.540 4.608 -14.940 1.00 98.38 115 GLN A N 1
ATOM 906 C CA . GLN A 1 115 ? 4.665 5.539 -14.780 1.00 98.38 115 GLN A CA 1
ATOM 907 C C . GLN A 1 115 ? 4.856 5.961 -13.320 1.00 98.38 115 GLN A C 1
ATOM 909 O O . GLN A 1 115 ? 5.988 6.070 -12.855 1.00 98.38 115 GLN A O 1
ATOM 914 N N . PHE A 1 116 ? 3.758 6.146 -12.588 1.00 98.50 116 PHE A N 1
ATOM 915 C CA . PHE A 1 116 ? 3.781 6.469 -11.167 1.00 98.50 116 PHE A CA 1
ATOM 916 C C . PHE A 1 116 ? 4.430 5.372 -10.316 1.00 98.50 116 PHE A C 1
ATOM 918 O O . PHE A 1 116 ? 5.313 5.663 -9.521 1.00 98.50 116 PHE A O 1
ATOM 925 N N . PHE A 1 117 ? 4.052 4.103 -10.485 1.00 98.44 117 PHE A N 1
ATOM 926 C CA . PHE A 1 117 ? 4.687 3.032 -9.712 1.00 98.44 117 PHE A CA 1
ATOM 927 C C . PHE A 1 117 ? 6.142 2.829 -10.124 1.00 98.44 117 PHE A C 1
ATOM 929 O O . PHE A 1 117 ? 6.994 2.650 -9.259 1.00 98.44 117 PHE A O 1
ATOM 936 N N . LYS A 1 118 ? 6.453 2.946 -11.422 1.00 98.31 118 LYS A N 1
ATOM 937 C CA . LYS A 1 118 ? 7.834 2.922 -11.919 1.00 98.31 118 LYS A CA 1
ATOM 938 C C . LYS A 1 118 ? 8.715 3.995 -11.289 1.00 98.31 118 LYS A C 1
ATOM 940 O O . LYS A 1 118 ? 9.871 3.713 -10.994 1.00 98.31 118 LYS A O 1
ATOM 945 N N . SER A 1 119 ? 8.197 5.202 -11.060 1.00 98.19 119 SER A N 1
ATOM 946 C CA . SER A 1 119 ? 8.991 6.288 -10.472 1.00 98.19 119 SER A CA 1
ATOM 947 C C . SER A 1 119 ? 9.374 6.042 -9.007 1.00 98.19 119 SER A C 1
ATOM 949 O O . SER A 1 119 ? 10.286 6.695 -8.506 1.00 98.19 119 SER A O 1
ATOM 951 N N . MET A 1 120 ? 8.742 5.074 -8.333 1.00 98.50 120 MET A N 1
ATOM 952 C CA . MET A 1 120 ? 9.076 4.685 -6.959 1.00 98.50 120 MET A CA 1
ATOM 953 C C . MET A 1 120 ? 10.254 3.706 -6.863 1.00 98.50 120 MET A C 1
ATOM 955 O O . MET A 1 120 ? 10.912 3.655 -5.824 1.00 98.50 120 MET A O 1
ATOM 959 N N . LEU A 1 121 ? 10.539 2.938 -7.921 1.00 98.50 121 LEU A N 1
ATOM 960 C CA . LEU A 1 121 ? 11.595 1.916 -7.938 1.00 98.50 121 LEU A CA 1
ATOM 961 C C . LEU A 1 121 ? 13.003 2.457 -7.618 1.00 98.50 121 LEU A C 1
ATOM 963 O O . LEU A 1 121 ? 13.683 1.822 -6.810 1.00 98.50 121 LEU A O 1
ATOM 967 N N . PRO A 1 122 ? 13.452 3.616 -8.147 1.00 98.44 122 PRO A N 1
ATOM 968 C CA . PRO A 1 122 ? 14.773 4.163 -7.830 1.00 98.44 122 PRO A CA 1
ATOM 969 C C . PRO A 1 122 ? 14.857 4.835 -6.448 1.00 98.44 122 PRO A C 1
ATOM 971 O O . PRO A 1 122 ? 15.868 5.461 -6.134 1.00 98.44 122 PRO A O 1
ATOM 974 N N . SER A 1 123 ? 13.816 4.751 -5.614 1.00 98.12 123 SER A N 1
ATOM 975 C CA . SER A 1 123 ? 13.843 5.328 -4.269 1.00 98.12 123 SER A CA 1
ATOM 976 C C . SER A 1 123 ? 14.897 4.656 -3.387 1.00 98.12 123 SER A C 1
ATOM 978 O O . SER A 1 123 ? 14.982 3.4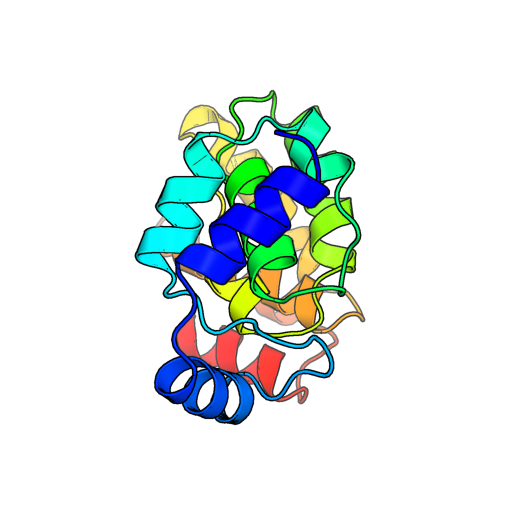29 -3.319 1.00 98.12 123 SER A O 1
ATOM 980 N N . ALA A 1 124 ? 15.638 5.471 -2.633 1.00 97.81 124 ALA A N 1
ATOM 981 C CA . ALA A 1 124 ? 16.539 5.002 -1.582 1.00 97.81 124 ALA A CA 1
ATOM 982 C C . ALA A 1 124 ? 15.789 4.486 -0.337 1.00 97.81 124 ALA A C 1
ATOM 984 O O . ALA A 1 124 ? 16.397 3.856 0.524 1.00 97.81 124 ALA A O 1
ATOM 985 N N . MET A 1 125 ? 14.477 4.739 -0.227 1.00 97.75 125 MET A N 1
ATOM 986 C CA . MET A 1 125 ? 13.632 4.202 0.841 1.00 97.75 125 MET A CA 1
ATOM 987 C C . MET A 1 125 ? 13.107 2.816 0.435 1.00 97.75 125 MET A C 1
ATOM 989 O O . MET A 1 125 ? 12.281 2.732 -0.483 1.00 97.75 125 MET A O 1
ATOM 993 N N . PRO A 1 126 ? 13.511 1.725 1.115 1.00 97.62 126 PRO A N 1
ATOM 994 C CA . PRO A 1 126 ? 13.201 0.370 0.660 1.00 97.62 126 PRO A CA 1
ATOM 995 C C . PRO A 1 126 ? 11.703 0.070 0.560 1.00 97.62 126 PRO A C 1
ATOM 997 O O . PRO A 1 126 ? 11.273 -0.609 -0.367 1.00 97.62 126 PRO A O 1
ATOM 1000 N N . PHE A 1 127 ? 10.884 0.601 1.472 1.00 97.50 127 PHE A N 1
ATOM 1001 C CA . PHE A 1 127 ? 9.437 0.379 1.434 1.00 97.50 127 PHE A CA 1
ATOM 1002 C C . PHE A 1 127 ? 8.711 1.216 0.378 1.00 97.50 127 PHE A C 1
ATOM 1004 O O . PHE A 1 127 ? 7.716 0.739 -0.158 1.00 97.50 127 PHE A O 1
ATOM 1011 N N . VAL A 1 128 ? 9.239 2.383 -0.013 1.00 98.44 128 VAL A N 1
ATOM 1012 C CA . VAL A 1 128 ? 8.736 3.120 -1.189 1.00 98.44 128 VAL A CA 1
ATOM 1013 C C . VAL A 1 128 ? 9.006 2.308 -2.456 1.00 98.44 128 VAL A C 1
ATOM 1015 O O . VAL A 1 128 ? 8.099 2.101 -3.260 1.00 98.44 128 VAL A O 1
ATOM 1018 N N . CYS A 1 129 ? 10.229 1.783 -2.599 1.00 98.50 129 CYS A N 1
ATOM 1019 C CA . CYS A 1 129 ? 10.586 0.897 -3.707 1.00 98.50 129 CYS A CA 1
ATOM 1020 C C . CYS A 1 129 ? 9.690 -0.354 -3.728 1.00 98.50 129 CYS A C 1
ATOM 1022 O O . CYS A 1 129 ? 9.040 -0.630 -4.739 1.00 98.50 129 CYS A O 1
ATOM 1024 N N . ARG A 1 130 ? 9.568 -1.056 -2.589 1.00 98.38 130 ARG A N 1
ATOM 1025 C CA . ARG A 1 130 ? 8.691 -2.229 -2.436 1.00 98.38 130 ARG A CA 1
ATOM 1026 C C . ARG A 1 130 ? 7.250 -1.904 -2.821 1.00 98.38 130 ARG A C 1
ATOM 1028 O O . ARG A 1 130 ? 6.634 -2.694 -3.527 1.00 98.38 130 ARG A O 1
ATOM 1035 N N . TYR A 1 131 ? 6.724 -0.755 -2.401 1.00 98.44 131 TYR A N 1
ATOM 1036 C CA . TYR A 1 131 ? 5.358 -0.346 -2.722 1.00 98.44 131 TYR A CA 1
ATOM 1037 C C . TYR A 1 131 ? 5.146 -0.196 -4.231 1.00 98.44 131 TYR A C 1
ATOM 1039 O O . TYR A 1 131 ? 4.147 -0.687 -4.761 1.00 98.44 131 TYR A O 1
ATOM 1047 N N . GLY A 1 132 ? 6.111 0.399 -4.939 1.00 98.25 132 GLY A N 1
ATOM 1048 C CA . GLY A 1 132 ? 6.116 0.449 -6.402 1.00 98.25 132 GLY A CA 1
ATOM 1049 C C . GLY A 1 132 ? 6.123 -0.947 -7.032 1.00 98.25 132 GLY A C 1
ATOM 1050 O O . GLY A 1 132 ? 5.250 -1.258 -7.841 1.00 98.25 132 GLY A O 1
ATOM 1051 N N . VAL A 1 133 ? 7.050 -1.815 -6.611 1.00 98.44 133 VAL A N 1
ATOM 1052 C CA . VAL A 1 133 ? 7.181 -3.195 -7.121 1.00 98.44 133 VAL A CA 1
ATOM 1053 C C . VAL A 1 133 ? 5.898 -4.002 -6.903 1.00 98.44 133 VAL A C 1
ATOM 1055 O O . VAL A 1 133 ? 5.386 -4.608 -7.842 1.00 98.44 133 VAL A O 1
ATOM 1058 N N . VAL A 1 134 ? 5.326 -3.970 -5.698 1.00 98.19 134 VAL A N 1
ATOM 1059 C CA . VAL A 1 134 ? 4.100 -4.712 -5.363 1.00 98.19 134 VAL A CA 1
ATOM 1060 C C . VAL A 1 134 ? 2.895 -4.197 -6.159 1.00 98.19 134 VAL A C 1
ATOM 1062 O O . VAL A 1 134 ? 2.060 -4.988 -6.599 1.00 98.19 134 VAL A O 1
ATOM 1065 N N . ASN A 1 135 ? 2.801 -2.888 -6.412 1.00 98.25 135 ASN A N 1
ATOM 1066 C CA . ASN A 1 135 ? 1.738 -2.347 -7.261 1.00 98.25 135 ASN A CA 1
ATOM 1067 C C . ASN A 1 135 ? 1.921 -2.692 -8.747 1.00 98.25 135 ASN A C 1
ATOM 1069 O O . ASN A 1 135 ? 0.914 -2.884 -9.436 1.00 98.25 135 ASN A O 1
ATOM 1073 N N . LEU A 1 136 ? 3.163 -2.808 -9.234 1.00 98.19 136 LEU A N 1
ATOM 1074 C CA . LEU A 1 136 ? 3.452 -3.324 -10.576 1.00 98.19 136 LEU A CA 1
ATOM 1075 C C . LEU A 1 136 ? 3.038 -4.795 -10.699 1.00 98.19 136 LEU A C 1
ATOM 1077 O O . LEU A 1 136 ? 2.259 -5.128 -11.593 1.00 98.19 136 LEU A O 1
ATOM 1081 N N . LEU A 1 137 ? 3.461 -5.628 -9.743 1.00 97.19 137 LEU A N 1
ATOM 1082 C CA . LEU A 1 137 ? 3.079 -7.038 -9.624 1.00 97.19 137 LEU A CA 1
ATOM 1083 C C . LEU A 1 137 ? 1.553 -7.226 -9.641 1.00 97.19 137 LEU A C 1
ATOM 1085 O O . LEU A 1 137 ? 1.033 -8.093 -10.335 1.00 97.19 137 LEU A O 1
ATOM 1089 N N . ALA A 1 138 ? 0.814 -6.397 -8.904 1.00 96.12 138 ALA A N 1
ATOM 1090 C CA . ALA A 1 138 ? -0.633 -6.546 -8.778 1.00 96.12 138 ALA A CA 1
ATOM 1091 C C . ALA A 1 138 ? -1.437 -6.113 -10.020 1.00 96.12 138 ALA A C 1
ATOM 1093 O O . ALA A 1 138 ? -2.589 -6.524 -10.160 1.00 96.12 138 ALA A O 1
ATOM 1094 N N . ASN A 1 139 ? -0.887 -5.255 -10.890 1.00 96.00 139 ASN A N 1
ATOM 1095 C CA . ASN A 1 139 ? -1.679 -4.563 -11.918 1.00 96.00 139 ASN A CA 1
ATOM 1096 C C . ASN A 1 139 ? -1.153 -4.687 -13.361 1.00 96.00 139 ASN A C 1
ATOM 1098 O O . ASN A 1 139 ? -1.920 -4.380 -14.281 1.00 96.00 139 ASN A O 1
ATOM 1102 N N . TYR A 1 140 ? 0.109 -5.085 -13.569 1.00 97.12 140 TYR A N 1
ATOM 1103 C CA . TYR A 1 140 ? 0.812 -4.945 -14.858 1.00 97.12 140 TYR A CA 1
ATOM 1104 C C . TYR A 1 140 ? 1.591 -6.199 -15.299 1.00 97.12 140 TYR A C 1
ATOM 1106 O O . TYR A 1 140 ? 2.520 -6.096 -16.099 1.00 97.12 140 TYR A O 1
ATOM 1114 N N . LEU A 1 141 ? 1.215 -7.383 -14.804 1.00 94.44 141 LEU A N 1
ATOM 1115 C CA . LEU A 1 141 ? 1.715 -8.670 -15.309 1.00 94.44 141 LEU A CA 1
ATOM 1116 C C . LEU A 1 141 ? 0.889 -9.160 -16.506 1.00 94.44 141 LEU A C 1
ATOM 1118 O O . LEU A 1 141 ? 0.210 -10.184 -16.445 1.00 94.44 141 LEU A O 1
ATOM 1122 N N . ASP A 1 142 ? 0.912 -8.388 -17.584 1.00 94.81 142 ASP A N 1
ATOM 1123 C CA . ASP A 1 142 ? 0.256 -8.716 -18.847 1.00 94.81 142 ASP A CA 1
ATOM 1124 C C . ASP A 1 142 ? 1.178 -8.401 -20.033 1.00 94.81 142 ASP A C 1
ATOM 1126 O O . ASP A 1 142 ? 2.169 -7.681 -19.885 1.00 94.81 142 ASP A O 1
ATOM 1130 N N . ASP A 1 143 ? 0.856 -8.944 -21.209 1.00 95.50 143 ASP A N 1
ATOM 1131 C CA . ASP A 1 143 ? 1.703 -8.862 -22.408 1.00 95.50 143 ASP A CA 1
ATOM 1132 C C . ASP A 1 143 ? 2.028 -7.419 -22.839 1.00 95.50 143 ASP A C 1
ATOM 1134 O O . ASP A 1 143 ? 3.056 -7.183 -23.475 1.00 95.50 143 ASP A O 1
ATOM 1138 N N . GLU A 1 144 ? 1.177 -6.444 -22.496 1.00 96.06 144 GLU A N 1
ATOM 1139 C CA . GLU A 1 144 ? 1.384 -5.035 -22.849 1.00 96.06 144 GLU A CA 1
ATOM 1140 C C . GLU A 1 144 ? 2.497 -4.402 -22.001 1.00 96.06 144 GLU A C 1
ATOM 1142 O O . GLU A 1 144 ? 3.294 -3.617 -22.518 1.00 96.06 144 GLU A O 1
ATOM 1147 N N . TYR A 1 145 ? 2.576 -4.742 -20.709 1.00 96.94 145 TYR A N 1
ATOM 1148 C CA . TYR A 1 145 ? 3.472 -4.069 -19.761 1.00 96.94 145 TYR A CA 1
ATOM 1149 C C . TYR A 1 145 ? 4.655 -4.917 -19.286 1.00 96.94 145 TYR A C 1
ATOM 1151 O O . TYR A 1 145 ? 5.640 -4.333 -18.833 1.00 96.94 145 TYR A O 1
ATOM 1159 N N . ILE A 1 146 ? 4.615 -6.247 -19.403 1.00 96.62 146 ILE A N 1
ATOM 1160 C CA . ILE A 1 146 ? 5.571 -7.151 -18.741 1.00 96.62 146 ILE A CA 1
ATOM 1161 C C . ILE A 1 146 ? 7.043 -6.847 -19.060 1.00 96.62 146 ILE A C 1
ATOM 1163 O O . ILE A 1 146 ? 7.863 -6.732 -18.151 1.00 96.62 146 ILE A O 1
ATOM 1167 N N . ASN A 1 147 ? 7.384 -6.608 -20.329 1.00 97.25 147 ASN A N 1
ATOM 1168 C CA . ASN A 1 147 ? 8.758 -6.268 -20.717 1.00 97.25 147 ASN A CA 1
ATOM 1169 C C . ASN A 1 147 ? 9.198 -4.935 -20.097 1.00 97.25 147 ASN A C 1
ATOM 1171 O O . ASN A 1 147 ? 10.276 -4.827 -19.519 1.00 97.25 147 ASN A O 1
ATOM 1175 N N . ALA A 1 148 ? 8.318 -3.933 -20.134 1.00 97.44 148 ALA A N 1
ATOM 1176 C CA . ALA A 1 148 ? 8.594 -2.633 -19.543 1.00 97.44 148 ALA A CA 1
ATOM 1177 C C . ALA A 1 148 ? 8.663 -2.695 -18.007 1.00 97.44 148 ALA A C 1
ATOM 1179 O O . ALA A 1 148 ? 9.364 -1.878 -17.407 1.00 97.44 148 ALA A O 1
ATOM 1180 N N . VAL A 1 149 ? 7.954 -3.627 -17.357 1.00 97.94 149 VAL A N 1
ATOM 1181 C CA . VAL A 1 149 ? 8.104 -3.918 -15.924 1.00 97.94 149 VAL A CA 1
ATOM 1182 C C . VAL A 1 149 ? 9.518 -4.428 -15.657 1.00 97.94 149 VAL A C 1
ATOM 1184 O O . VAL A 1 149 ? 10.214 -3.816 -14.848 1.00 97.94 149 VAL A O 1
ATOM 1187 N N . PHE A 1 150 ? 9.972 -5.464 -16.371 1.00 97.62 150 PHE A N 1
ATOM 1188 C CA . PHE A 1 150 ? 11.313 -6.032 -16.190 1.00 97.62 150 PHE A CA 1
ATOM 1189 C C . PHE A 1 150 ? 12.431 -5.020 -16.440 1.00 97.62 150 PHE A C 1
ATOM 1191 O O . PHE A 1 150 ? 13.347 -4.916 -15.626 1.00 97.62 150 PHE A O 1
ATOM 1198 N N . ASP A 1 151 ? 12.319 -4.199 -17.485 1.00 97.50 151 ASP A N 1
ATOM 1199 C CA . ASP A 1 151 ? 13.285 -3.125 -17.740 1.00 97.50 151 ASP A CA 1
ATOM 1200 C C . ASP A 1 151 ? 13.349 -2.129 -16.572 1.00 97.50 151 ASP A C 1
ATOM 1202 O O . ASP A 1 151 ? 14.418 -1.651 -16.192 1.00 97.50 151 ASP A O 1
ATOM 1206 N N . SER A 1 152 ? 12.203 -1.833 -15.950 1.00 97.75 152 SER A N 1
ATOM 1207 C CA . SER A 1 152 ? 12.135 -0.878 -14.838 1.00 97.75 152 SER A CA 1
ATOM 1208 C C . SER A 1 152 ? 12.824 -1.395 -13.580 1.00 97.75 152 SER A C 1
ATOM 1210 O O . SER A 1 152 ? 13.334 -0.588 -12.802 1.00 97.75 152 SER A O 1
ATOM 1212 N N . LEU A 1 153 ? 12.889 -2.716 -13.384 1.00 97.75 153 LEU A N 1
ATOM 1213 C CA . LEU A 1 153 ? 13.563 -3.327 -12.236 1.00 97.75 153 LEU A CA 1
ATOM 1214 C C . LEU A 1 153 ? 15.058 -2.992 -12.195 1.00 97.75 153 LEU A C 1
ATOM 1216 O O . LEU A 1 153 ? 15.640 -2.966 -11.115 1.00 97.75 153 LEU A O 1
ATOM 1220 N N . GLN A 1 154 ? 15.680 -2.671 -13.333 1.00 97.31 154 GLN A N 1
ATOM 1221 C CA . GLN A 1 154 ? 17.085 -2.246 -13.388 1.00 97.31 154 GLN A CA 1
ATOM 1222 C C . GLN A 1 154 ? 17.327 -0.883 -12.720 1.00 97.31 154 GLN A C 1
ATOM 1224 O O . GLN A 1 154 ? 18.462 -0.549 -12.394 1.00 97.31 154 GLN A O 1
ATOM 1229 N N . THR A 1 155 ? 16.273 -0.089 -12.504 1.00 98.25 155 THR A N 1
ATOM 1230 C CA . THR A 1 155 ? 16.377 1.234 -11.864 1.00 98.25 155 THR A CA 1
ATOM 1231 C C . THR A 1 155 ? 16.412 1.165 -10.337 1.00 98.25 155 THR A C 1
ATOM 1233 O O . THR A 1 155 ? 16.659 2.179 -9.688 1.00 98.25 155 THR A O 1
ATOM 1236 N N . ILE A 1 156 ? 16.163 -0.011 -9.752 1.00 98.50 156 ILE A N 1
ATOM 1237 C CA . ILE A 1 156 ? 16.133 -0.201 -8.302 1.00 98.50 156 ILE A CA 1
ATOM 1238 C C . ILE A 1 156 ? 17.543 -0.029 -7.731 1.00 98.50 156 ILE A C 1
ATOM 1240 O O . ILE A 1 156 ? 18.461 -0.783 -8.044 1.00 98.50 156 ILE A O 1
ATOM 1244 N N . VAL A 1 157 ? 17.699 0.956 -6.846 1.00 98.25 157 VAL A N 1
ATOM 1245 C CA . VAL A 1 157 ? 18.972 1.254 -6.161 1.00 98.25 157 VAL A CA 1
ATOM 1246 C C . VAL A 1 157 ? 19.098 0.560 -4.802 1.00 98.25 157 VAL A C 1
ATOM 1248 O O . VAL A 1 157 ? 20.157 0.594 -4.187 1.00 98.25 157 VAL A O 1
ATOM 1251 N N . THR A 1 158 ? 18.016 -0.057 -4.321 1.00 97.88 158 THR A N 1
ATOM 1252 C CA . THR A 1 158 ? 17.900 -0.683 -2.991 1.00 97.88 158 THR A CA 1
ATOM 1253 C C . THR A 1 158 ? 17.985 -2.214 -3.023 1.00 97.88 158 THR A C 1
ATOM 1255 O O . THR A 1 158 ? 17.621 -2.867 -2.044 1.00 97.88 158 THR A O 1
ATOM 1258 N N . TYR A 1 159 ? 18.482 -2.799 -4.119 1.00 98.00 159 TYR A N 1
ATOM 1259 C CA . TYR A 1 159 ? 18.793 -4.232 -4.180 1.00 98.00 159 TYR A CA 1
ATOM 1260 C C . TYR A 1 159 ? 19.733 -4.661 -3.047 1.00 98.00 159 TYR A C 1
ATOM 1262 O O . TYR A 1 159 ? 20.595 -3.896 -2.612 1.00 98.00 159 TYR A O 1
ATOM 1270 N N . GLY A 1 160 ? 19.566 -5.894 -2.569 1.00 97.19 160 GLY A N 1
ATOM 1271 C CA . GLY A 1 160 ? 20.261 -6.421 -1.392 1.00 97.19 160 GLY A CA 1
ATOM 1272 C C . GLY A 1 160 ? 19.534 -6.120 -0.079 1.00 97.19 160 GLY A C 1
ATOM 1273 O O . GLY A 1 160 ? 19.835 -6.723 0.954 1.00 97.19 160 GLY A O 1
ATOM 1274 N N . HIS A 1 161 ? 18.553 -5.212 -0.087 1.00 97.62 161 HIS A N 1
ATOM 1275 C CA . HIS A 1 161 ? 17.642 -5.061 1.036 1.00 97.62 161 HIS A CA 1
ATOM 1276 C C . HIS A 1 161 ? 16.607 -6.190 1.012 1.00 97.62 161 HIS A C 1
ATOM 1278 O O . HIS A 1 161 ? 15.796 -6.274 0.090 1.00 97.62 161 HIS A O 1
ATOM 1284 N N . TYR A 1 162 ? 16.567 -6.997 2.076 1.00 96.56 162 TYR A N 1
ATOM 1285 C CA . TYR A 1 162 ? 15.728 -8.200 2.180 1.00 96.56 162 TYR A CA 1
ATOM 1286 C C . TYR A 1 162 ? 14.283 -8.011 1.679 1.00 96.56 162 TYR A C 1
ATOM 1288 O O . TYR A 1 162 ? 13.796 -8.777 0.850 1.00 96.56 162 TYR A O 1
ATOM 1296 N N . TYR A 1 163 ? 13.590 -6.960 2.137 1.00 96.94 163 TYR A N 1
ATOM 1297 C CA . TYR A 1 163 ? 12.197 -6.722 1.743 1.00 96.94 163 TYR A CA 1
ATOM 1298 C C . TYR A 1 163 ? 12.033 -6.201 0.308 1.00 96.94 163 TYR A C 1
ATOM 1300 O O . TYR A 1 163 ? 10.940 -6.303 -0.240 1.00 96.94 163 TYR A O 1
ATOM 1308 N N . VAL A 1 164 ? 13.065 -5.634 -0.314 1.00 97.88 164 VAL A N 1
ATOM 1309 C CA . VAL A 1 164 ? 12.997 -5.242 -1.732 1.00 97.88 164 VAL A CA 1
ATOM 1310 C C . VAL A 1 164 ? 13.192 -6.485 -2.588 1.00 97.88 164 VAL A C 1
ATOM 1312 O O . VAL A 1 164 ? 12.320 -6.803 -3.396 1.00 97.88 164 VAL A O 1
ATOM 1315 N N . ASP A 1 165 ? 14.249 -7.250 -2.314 1.00 98.25 165 ASP A N 1
ATOM 1316 C CA . ASP A 1 165 ? 14.573 -8.481 -3.040 1.00 98.25 165 ASP A CA 1
ATOM 1317 C C . ASP A 1 165 ? 13.416 -9.486 -2.994 1.00 98.25 165 ASP A C 1
ATOM 1319 O O . ASP A 1 165 ? 13.070 -10.081 -4.011 1.00 98.25 165 ASP A O 1
ATOM 1323 N N . MET A 1 166 ? 12.743 -9.617 -1.844 1.00 97.19 166 MET A N 1
ATOM 1324 C CA . MET A 1 166 ? 11.574 -10.489 -1.711 1.00 97.19 166 MET A CA 1
ATOM 1325 C C . MET A 1 166 ? 10.406 -10.063 -2.615 1.00 97.19 166 MET A C 1
ATOM 1327 O O . MET A 1 166 ? 9.747 -10.921 -3.191 1.00 97.19 166 MET A O 1
ATOM 1331 N N . ALA A 1 167 ? 10.127 -8.760 -2.753 1.00 97.44 167 ALA A N 1
ATOM 1332 C CA . ALA A 1 167 ? 9.059 -8.301 -3.649 1.00 97.44 167 ALA A CA 1
ATOM 1333 C C . ALA A 1 167 ? 9.427 -8.483 -5.123 1.00 97.44 167 ALA A C 1
ATOM 1335 O O . ALA A 1 167 ? 8.571 -8.865 -5.916 1.00 97.44 167 ALA A O 1
ATOM 1336 N N . VAL A 1 168 ? 10.690 -8.239 -5.482 1.00 97.69 168 VAL A N 1
ATOM 1337 C CA . VAL A 1 168 ? 11.175 -8.467 -6.849 1.00 97.69 168 VAL A CA 1
ATOM 1338 C C . VAL A 1 168 ? 11.106 -9.954 -7.199 1.00 97.69 168 VAL A C 1
ATOM 1340 O O . VAL A 1 168 ? 10.608 -10.298 -8.264 1.00 97.69 168 VAL A O 1
ATOM 1343 N N . ALA A 1 169 ? 11.503 -10.840 -6.283 1.00 97.38 169 ALA A N 1
ATOM 1344 C CA . ALA A 1 169 ? 11.428 -12.287 -6.475 1.00 97.38 169 ALA A CA 1
ATOM 1345 C C . ALA A 1 169 ? 9.993 -12.831 -6.585 1.00 97.38 169 ALA A C 1
ATOM 1347 O O . ALA A 1 169 ? 9.802 -13.914 -7.116 1.00 97.38 169 ALA A O 1
ATOM 1348 N N . TRP A 1 170 ? 8.984 -12.125 -6.066 1.00 96.56 170 TRP A N 1
ATOM 1349 C CA . TRP A 1 170 ? 7.579 -12.488 -6.298 1.00 96.56 170 TRP A CA 1
ATOM 1350 C C . TRP A 1 170 ? 7.059 -12.017 -7.655 1.00 96.56 170 TRP A C 1
ATOM 1352 O O . TRP A 1 170 ? 6.067 -12.556 -8.140 1.00 96.56 170 TRP A O 1
ATOM 1362 N N . LEU A 1 171 ? 7.674 -10.977 -8.221 1.00 93.44 171 LEU A N 1
ATOM 1363 C CA . LEU A 1 171 ? 7.280 -10.379 -9.492 1.00 93.44 171 LEU A CA 1
ATOM 1364 C C . LEU A 1 171 ? 7.848 -11.141 -10.699 1.00 93.44 171 LEU A C 1
ATOM 1366 O O . LEU A 1 171 ? 7.185 -11.184 -11.734 1.00 93.44 171 LEU A O 1
ATOM 1370 N N . VAL A 1 172 ? 9.053 -11.701 -10.564 1.00 87.19 172 VAL A N 1
ATOM 1371 C CA . VAL A 1 172 ? 9.777 -12.470 -11.597 1.00 87.19 172 VAL A CA 1
ATOM 1372 C C . VAL A 1 172 ? 9.438 -13.953 -11.510 1.00 87.19 172 VAL A C 1
ATOM 1374 O O . VAL A 1 172 ? 9.194 -14.551 -12.581 1.00 87.19 172 VAL A O 1
#

Foldseek 3Di:
DAQVVVVVQLLVQADPVQQVVCCVVFVDPQHERRHDPVVLLVSLVVAALVRLVPYDASNYPSSLLSSLQRLLADPDPPVVSLVSVLVSQVRDDTPVSLQSRAHDDDPVCLVVVLVSLLVQQLDPPLSSNLSSLNNCQVRPPDPVCLVVSVVSNVNHPNPVPPSNVVSVVSSD

Sequence (172 aa):
MNYNELVKLLHENSDEKYNRFNAAIVNSSVPTMGVRLPTVRKIAKSVTVDEALSYPVHEHLEVDAIVGIVLSSAKLPFEEKSALLTKFAQTIENWSVCDCNTVKVPKAERKQYFQFFKSMLPSAMPFVCRYGVVNLLANYLDDEYINAVFDSLQTIVTYGHYYVDMAVAWLV

Secondary structure (DSSP, 8-state):
--HHHHHHHHHHT--HHHHHHHHHHH--SS------HHHHHHHHTT--HHHHHHSPSSS-HHHHHHHHHHHHH----HHHHHHHHHHHHHT--SHHHHHH------GGGHHHHHHHHHHHTT-SSHHHHHHHHHHHHHH--STTTHHHHHHHHTT-S-TT-HHHHHHHHHH-

pLDDT: mean 96.46, std 1.96, range [87.19, 98.5]

Radius of gyration: 16.14 Å; chains: 1; boun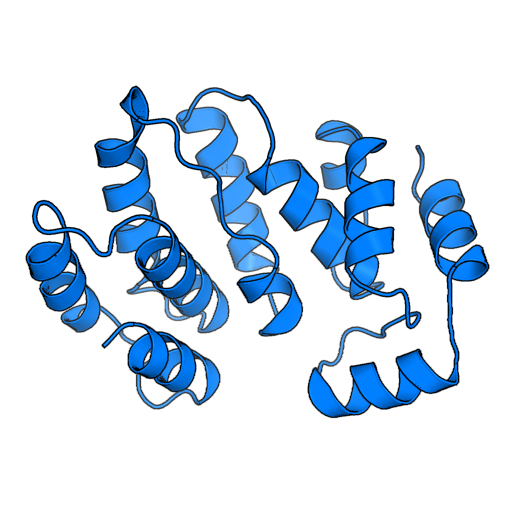ding box: 37×29×45 Å